Protein AF-A0A8C2X306-F1 (afdb_monomer)

Structure (mmCIF, N/CA/C/O backbone):
data_AF-A0A8C2X306-F1
#
_entry.id   AF-A0A8C2X306-F1
#
loop_
_atom_site.group_PDB
_atom_site.id
_atom_site.type_symbol
_atom_site.label_atom_id
_atom_site.label_alt_id
_atom_site.label_comp_id
_atom_site.label_asym_id
_atom_site.label_entity_id
_atom_site.label_seq_id
_atom_site.pdbx_PDB_ins_code
_atom_site.Cartn_x
_atom_site.Cartn_y
_atom_site.Cartn_z
_atom_site.occupancy
_atom_site.B_iso_or_equiv
_atom_si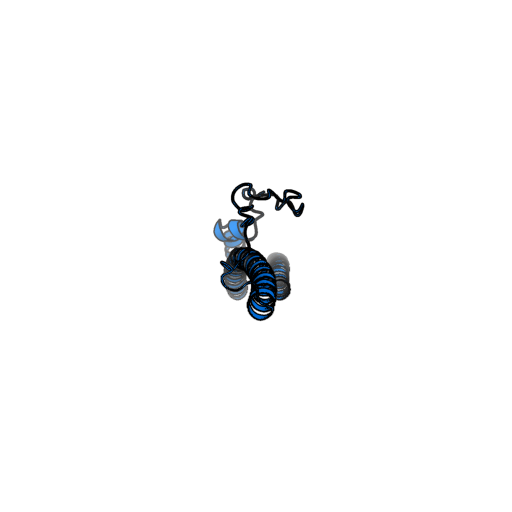te.auth_seq_id
_atom_site.auth_comp_id
_atom_site.auth_asym_id
_atom_site.auth_atom_id
_atom_site.pdbx_PDB_model_num
ATOM 1 N N . LEU A 1 1 ? 2.553 -8.515 4.921 1.00 70.25 1 LEU A N 1
ATOM 2 C CA . LEU A 1 1 ? 2.052 -8.418 3.530 1.00 70.25 1 LEU A CA 1
ATOM 3 C C . LEU A 1 1 ? 2.669 -7.219 2.821 1.00 70.25 1 LEU A C 1
ATOM 5 O O . LEU A 1 1 ? 3.208 -7.431 1.747 1.00 70.25 1 LEU A O 1
ATOM 9 N N . ILE A 1 2 ? 2.733 -6.046 3.465 1.00 83.25 2 ILE A N 1
ATOM 10 C CA . ILE A 1 2 ? 3.518 -4.867 3.026 1.00 83.25 2 ILE A CA 1
ATOM 11 C C . ILE A 1 2 ? 4.885 -5.244 2.456 1.00 83.25 2 ILE A C 1
ATOM 13 O O . ILE A 1 2 ? 5.107 -5.122 1.261 1.00 83.25 2 ILE A O 1
ATOM 17 N N . GLU A 1 3 ? 5.758 -5.830 3.280 1.00 85.81 3 GLU A N 1
ATOM 18 C CA . GLU A 1 3 ? 7.122 -6.178 2.860 1.00 85.81 3 GLU A CA 1
ATOM 19 C C . GLU A 1 3 ? 7.172 -7.163 1.680 1.00 85.81 3 GLU A C 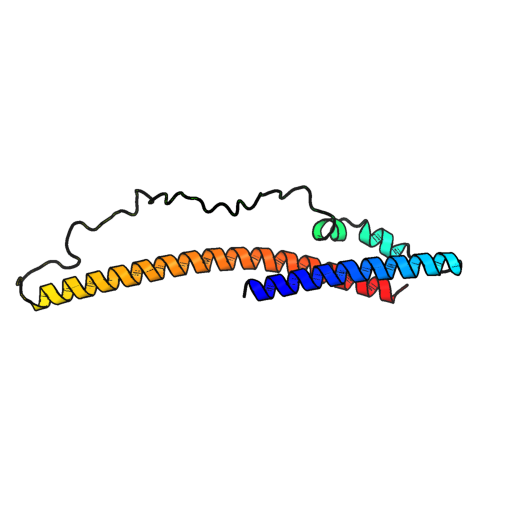1
ATOM 21 O O . GLU A 1 3 ? 8.191 -7.320 1.014 1.00 85.81 3 GLU A O 1
ATOM 26 N N . GLN A 1 4 ? 6.118 -7.957 1.472 1.00 89.12 4 GLN A N 1
ATOM 27 C CA . GLN A 1 4 ? 6.052 -8.855 0.318 1.00 89.12 4 GLN A CA 1
ATOM 28 C C . GLN A 1 4 ? 5.677 -8.081 -0.946 1.00 89.12 4 GLN A C 1
ATOM 30 O O . GLN A 1 4 ? 6.280 -8.327 -1.985 1.00 89.12 4 GLN A O 1
ATOM 35 N N . LEU A 1 5 ? 4.732 -7.140 -0.854 1.00 88.19 5 LEU A N 1
ATOM 36 C CA . LEU A 1 5 ? 4.378 -6.254 -1.962 1.00 88.19 5 LEU A CA 1
ATOM 37 C C . LEU A 1 5 ? 5.538 -5.322 -2.328 1.00 88.19 5 LEU A C 1
ATOM 39 O O . LEU A 1 5 ? 5.812 -5.169 -3.511 1.00 88.19 5 LEU A O 1
ATOM 43 N N . GLU A 1 6 ? 6.273 -4.798 -1.345 1.00 88.25 6 GLU A N 1
ATOM 44 C CA . GLU A 1 6 ? 7.495 -4.012 -1.576 1.00 88.25 6 GLU A CA 1
ATOM 45 C C . GLU A 1 6 ? 8.539 -4.819 -2.352 1.00 88.25 6 GLU A C 1
ATOM 47 O O . GLU A 1 6 ? 8.982 -4.387 -3.410 1.00 88.25 6 GLU A O 1
ATOM 52 N N . ARG A 1 7 ? 8.846 -6.046 -1.912 1.00 93.12 7 ARG A N 1
ATOM 53 C CA . ARG A 1 7 ? 9.774 -6.936 -2.634 1.00 93.12 7 ARG A CA 1
ATOM 54 C C . ARG A 1 7 ? 9.323 -7.242 -4.065 1.00 93.12 7 ARG A C 1
ATOM 56 O O . ARG A 1 7 ? 10.158 -7.384 -4.956 1.00 93.12 7 ARG A O 1
ATOM 63 N N . ILE A 1 8 ? 8.017 -7.381 -4.297 1.00 91.19 8 ILE A N 1
ATOM 64 C CA . ILE A 1 8 ? 7.464 -7.589 -5.645 1.00 91.19 8 ILE A CA 1
ATOM 65 C C . ILE A 1 8 ? 7.625 -6.324 -6.491 1.00 91.19 8 ILE A C 1
ATOM 67 O O . ILE A 1 8 ? 8.018 -6.415 -7.652 1.00 91.19 8 ILE A O 1
ATOM 71 N N . GLU A 1 9 ? 7.321 -5.160 -5.923 1.00 89.06 9 GLU A N 1
ATOM 72 C CA . GLU A 1 9 ? 7.443 -3.871 -6.599 1.00 89.06 9 GLU A CA 1
ATOM 73 C C . GLU A 1 9 ? 8.903 -3.581 -6.979 1.00 89.06 9 GLU A C 1
ATOM 75 O O . GLU A 1 9 ? 9.172 -3.275 -8.139 1.00 89.06 9 GLU A O 1
ATOM 80 N N . GLU A 1 10 ? 9.847 -3.803 -6.061 1.00 90.75 10 GLU A N 1
ATOM 81 C CA . GLU A 1 10 ? 11.292 -3.720 -6.314 1.00 90.75 10 GLU A CA 1
ATOM 82 C C . GLU A 1 10 ? 11.746 -4.710 -7.397 1.00 90.75 10 GLU A C 1
ATOM 84 O O . GLU A 1 10 ? 12.515 -4.361 -8.294 1.00 90.75 10 GLU A O 1
ATOM 89 N N . GLY A 1 11 ? 11.244 -5.948 -7.361 1.00 92.62 11 GLY A N 1
ATOM 90 C CA . GLY A 1 11 ? 11.539 -6.946 -8.389 1.00 92.62 11 GLY A CA 1
ATOM 91 C C . GLY A 1 11 ? 11.054 -6.521 -9.779 1.00 92.62 11 GLY A C 1
ATOM 92 O O . GLY A 1 11 ? 11.750 -6.740 -10.771 1.00 92.62 11 GLY A O 1
ATOM 93 N N . LEU A 1 12 ? 9.886 -5.878 -9.867 1.00 91.25 12 LEU A N 1
ATOM 94 C CA . LEU A 1 12 ? 9.374 -5.324 -11.123 1.00 91.25 12 LEU A CA 1
ATOM 95 C C . LEU A 1 12 ? 10.211 -4.140 -11.617 1.00 91.25 12 LEU A C 1
ATOM 97 O O . LEU A 1 12 ? 10.410 -4.013 -12.828 1.00 91.25 12 LEU A O 1
ATOM 101 N N . ASP A 1 13 ? 10.722 -3.311 -10.706 1.00 89.94 13 ASP A N 1
ATOM 102 C CA . ASP A 1 13 ? 11.634 -2.211 -11.034 1.00 89.94 13 ASP A CA 1
ATOM 103 C C . ASP A 1 13 ? 12.952 -2.745 -11.610 1.00 89.94 13 ASP A C 1
ATOM 105 O O . ASP A 1 13 ? 13.413 -2.260 -12.648 1.00 89.94 13 ASP A O 1
ATOM 109 N N . GLN A 1 14 ? 13.501 -3.807 -11.008 1.00 92.25 14 G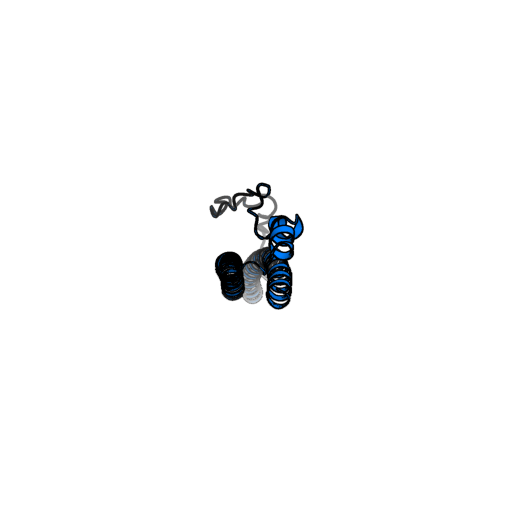LN A N 1
ATOM 110 C CA . GLN A 1 14 ? 14.689 -4.487 -11.521 1.00 92.25 14 GLN A CA 1
ATOM 111 C C . GLN A 1 14 ? 14.444 -5.079 -12.913 1.00 92.25 14 GLN A C 1
ATOM 113 O O . GLN A 1 14 ? 15.228 -4.828 -13.823 1.00 92.25 14 GLN A O 1
ATOM 118 N N . ILE A 1 15 ? 13.328 -5.791 -13.117 1.00 90.94 15 ILE A N 1
ATOM 119 C CA . ILE A 1 15 ? 12.975 -6.353 -14.431 1.00 90.94 15 ILE A CA 1
ATOM 120 C C . ILE A 1 15 ? 12.909 -5.250 -15.489 1.00 90.94 15 ILE A C 1
ATOM 122 O O . ILE A 1 15 ? 13.437 -5.415 -16.586 1.00 90.94 15 ILE A O 1
ATOM 126 N N . ASN A 1 16 ? 12.278 -4.115 -15.180 1.00 88.12 16 ASN A N 1
ATOM 127 C CA . ASN A 1 16 ? 12.199 -3.010 -16.131 1.00 88.12 16 ASN A CA 1
ATOM 128 C C . ASN A 1 16 ? 13.575 -2.406 -16.444 1.00 88.12 16 ASN A C 1
ATOM 130 O O . ASN A 1 16 ? 13.840 -2.072 -17.598 1.00 88.12 16 ASN A O 1
ATOM 134 N N . SER A 1 17 ? 14.463 -2.306 -15.453 1.00 89.50 17 SER A N 1
ATOM 135 C CA . SER A 1 17 ? 15.853 -1.895 -15.674 1.00 89.50 17 SER A CA 1
ATOM 136 C C . SER A 1 17 ? 16.592 -2.866 -16.600 1.00 89.50 17 SER A C 1
ATOM 138 O O . SER A 1 17 ? 17.178 -2.441 -17.597 1.00 89.50 17 SER A O 1
ATOM 140 N N . ASP A 1 18 ? 16.507 -4.167 -16.322 1.00 89.56 18 ASP A N 1
ATOM 141 C CA . ASP A 1 18 ? 17.175 -5.212 -17.104 1.00 89.56 18 ASP A CA 1
ATOM 142 C C . ASP A 1 18 ? 16.677 -5.230 -18.557 1.00 89.56 18 ASP A C 1
ATOM 144 O O . ASP A 1 18 ? 17.460 -5.384 -19.496 1.00 89.56 18 ASP A O 1
ATOM 148 N N . MET A 1 19 ? 15.374 -5.023 -18.770 1.00 86.75 19 MET A N 1
ATOM 149 C CA . MET A 1 19 ? 14.803 -4.923 -20.114 1.00 86.75 19 MET A CA 1
ATOM 150 C C . MET A 1 19 ? 15.357 -3.736 -20.907 1.00 86.75 19 MET A C 1
ATOM 152 O O . MET A 1 19 ? 15.652 -3.900 -22.091 1.00 86.75 19 MET A O 1
ATOM 156 N N . LYS A 1 20 ? 15.518 -2.564 -20.277 1.00 84.62 20 LYS A N 1
ATOM 157 C CA . LYS A 1 20 ? 16.115 -1.386 -20.930 1.00 84.62 20 LYS A CA 1
ATOM 158 C C . LYS A 1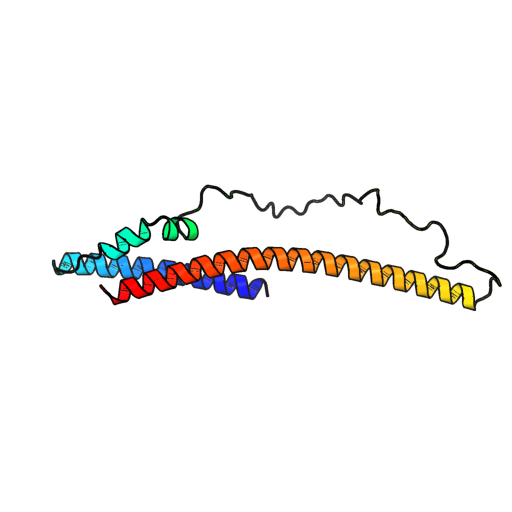 20 ? 17.568 -1.629 -21.314 1.00 84.62 20 LYS A C 1
ATOM 160 O O . LYS A 1 20 ? 18.017 -1.217 -22.383 1.00 84.62 20 LYS A O 1
ATOM 165 N N . GLU A 1 21 ? 18.317 -2.304 -20.448 1.00 86.94 21 GLU A N 1
ATOM 166 C CA . GLU A 1 21 ? 19.701 -2.665 -20.740 1.00 86.94 21 GLU A CA 1
ATOM 167 C C . GLU A 1 21 ? 19.787 -3.676 -21.893 1.00 86.94 21 GLU A C 1
ATOM 169 O O . GLU A 1 21 ? 20.587 -3.497 -22.816 1.00 86.94 21 GLU A O 1
ATOM 174 N N . ALA A 1 22 ? 18.918 -4.690 -21.898 1.00 83.81 22 ALA A N 1
ATOM 175 C CA . ALA A 1 22 ? 18.822 -5.649 -22.993 1.00 83.81 22 ALA A CA 1
ATOM 176 C C . ALA A 1 22 ? 18.486 -4.964 -24.329 1.00 83.81 22 ALA A C 1
ATOM 178 O O . ALA A 1 22 ? 19.145 -5.241 -25.333 1.00 83.81 22 ALA A O 1
ATOM 179 N N . GLU A 1 23 ? 17.532 -4.028 -24.350 1.00 78.94 23 GLU A N 1
ATOM 180 C CA . GLU A 1 23 ? 17.196 -3.251 -25.551 1.00 78.94 23 GLU A CA 1
ATOM 181 C C . GLU A 1 23 ? 18.389 -2.436 -26.060 1.00 78.94 23 GLU A C 1
ATOM 183 O O . GLU A 1 23 ? 18.675 -2.424 -27.263 1.00 78.94 23 GLU A O 1
ATOM 188 N N . LYS A 1 24 ? 19.112 -1.761 -25.159 1.00 82.94 24 LYS A N 1
ATOM 189 C CA . LYS A 1 24 ? 20.304 -0.993 -25.528 1.00 82.94 24 LYS A CA 1
ATOM 190 C C . LYS A 1 24 ? 21.350 -1.893 -26.183 1.00 82.94 24 LYS A C 1
ATOM 192 O O . LYS A 1 24 ? 21.860 -1.554 -27.251 1.00 82.94 24 LYS A O 1
ATOM 197 N N . ASN A 1 25 ? 21.614 -3.054 -25.589 1.00 82.06 25 ASN A N 1
ATOM 198 C CA . ASN A 1 25 ? 22.571 -4.024 -26.115 1.00 82.06 25 ASN A CA 1
ATOM 199 C C . ASN A 1 25 ? 22.144 -4.565 -27.492 1.00 82.06 25 ASN A C 1
ATOM 201 O O . ASN A 1 25 ? 22.973 -4.643 -28.400 1.00 82.06 25 ASN A O 1
ATOM 205 N N . LEU A 1 26 ? 20.856 -4.874 -27.684 1.00 76.06 26 LEU A N 1
ATOM 206 C CA . LEU A 1 26 ? 20.307 -5.292 -28.982 1.00 76.06 26 LEU A CA 1
ATOM 207 C C . LEU A 1 26 ? 20.402 -4.178 -30.032 1.00 76.06 26 LEU A C 1
ATOM 209 O O . LEU A 1 26 ? 20.789 -4.432 -31.172 1.00 76.06 26 LEU A O 1
ATOM 213 N N . THR A 1 27 ? 20.111 -2.934 -29.652 1.00 75.38 27 THR A N 1
ATOM 214 C CA . THR A 1 27 ? 20.212 -1.768 -30.539 1.00 75.38 27 THR A CA 1
ATOM 215 C C . THR A 1 27 ? 21.658 -1.506 -30.960 1.00 75.38 27 THR A C 1
ATOM 217 O O . THR A 1 27 ? 21.923 -1.213 -32.128 1.00 75.38 27 THR A O 1
ATOM 220 N N . ASP A 1 28 ? 22.609 -1.611 -30.033 1.00 76.44 28 ASP A N 1
ATOM 221 C CA . ASP A 1 28 ? 24.029 -1.411 -30.322 1.00 76.44 28 ASP A CA 1
ATOM 222 C C . ASP A 1 28 ? 24.599 -2.544 -31.191 1.00 76.44 28 ASP A C 1
ATOM 224 O O . ASP A 1 28 ? 25.363 -2.275 -32.123 1.00 76.44 28 ASP A O 1
ATOM 228 N N . LEU A 1 29 ? 24.147 -3.787 -30.993 1.00 71.94 29 LEU A N 1
ATOM 229 C CA . LEU A 1 29 ? 24.459 -4.901 -31.892 1.00 71.94 29 LEU A CA 1
ATOM 230 C C . LEU A 1 29 ? 23.816 -4.720 -33.280 1.00 71.94 29 LEU A C 1
ATOM 232 O O . LEU A 1 29 ? 24.455 -4.976 -34.299 1.00 71.94 29 LEU A O 1
ATOM 236 N N . GLY A 1 30 ? 22.585 -4.206 -33.348 1.00 65.81 30 GLY A N 1
ATOM 237 C CA . GLY A 1 30 ? 21.888 -3.899 -34.600 1.00 65.81 30 GLY A CA 1
ATOM 238 C C . GLY A 1 30 ? 22.608 -2.848 -35.449 1.00 65.81 30 GLY A C 1
ATOM 239 O O . GLY A 1 30 ? 22.708 -3.005 -36.666 1.00 65.81 30 GLY A O 1
ATOM 240 N N . LYS A 1 31 ? 23.212 -1.830 -34.820 1.00 66.25 31 LYS A N 1
ATOM 241 C CA . LYS A 1 31 ? 24.094 -0.860 -35.502 1.00 66.25 31 LYS A CA 1
ATOM 242 C C . LYS A 1 31 ? 25.362 -1.512 -36.066 1.00 66.25 31 LYS A C 1
ATOM 244 O O . LYS A 1 31 ? 25.897 -1.027 -37.058 1.00 66.25 31 LYS A O 1
ATOM 249 N N . CYS A 1 32 ? 25.824 -2.606 -35.460 1.00 54.16 32 CYS A N 1
ATOM 250 C CA . CYS A 1 32 ? 26.976 -3.384 -35.919 1.00 54.16 32 CYS A CA 1
ATOM 251 C C . CYS A 1 32 ? 26.638 -4.290 -37.127 1.00 54.16 32 CYS A C 1
ATOM 253 O O . CYS A 1 32 ? 27.521 -4.585 -37.930 1.00 54.16 32 CYS A O 1
ATOM 255 N N . CYS A 1 33 ? 25.367 -4.684 -37.311 1.00 55.50 33 CYS A N 1
ATOM 256 C CA . CYS A 1 33 ? 24.931 -5.585 -38.395 1.00 55.50 33 CYS A CA 1
ATOM 257 C C . CYS A 1 33 ? 23.945 -4.987 -39.423 1.00 55.50 33 CYS A C 1
ATOM 259 O O . CYS A 1 33 ? 23.522 -5.695 -40.334 1.00 55.50 33 CYS A O 1
ATOM 261 N N . GLY A 1 34 ? 23.580 -3.705 -39.331 1.00 54.03 34 GLY A N 1
ATOM 262 C CA . GLY A 1 34 ? 22.881 -2.946 -40.382 1.00 54.03 34 GLY A CA 1
ATOM 263 C C . GLY A 1 34 ? 21.433 -3.349 -40.717 1.00 54.03 34 GLY A C 1
ATOM 264 O O . GLY A 1 34 ? 20.813 -2.658 -41.521 1.00 54.03 34 GLY A O 1
ATOM 265 N N . LEU A 1 35 ? 20.880 -4.420 -40.129 1.00 56.72 35 LEU A N 1
ATOM 266 C CA . LEU A 1 35 ? 19.553 -4.961 -40.483 1.00 56.72 35 LEU A CA 1
ATOM 267 C C . LEU A 1 35 ? 18.520 -5.045 -39.338 1.00 56.72 35 LEU A C 1
ATOM 269 O O . LEU A 1 35 ? 17.360 -5.337 -39.622 1.00 56.72 35 LEU A O 1
ATOM 273 N N . CYS A 1 36 ? 18.876 -4.779 -38.075 1.00 57.03 36 CYS A N 1
ATOM 274 C CA . CYS A 1 36 ? 17.917 -4.825 -36.956 1.00 57.03 36 CYS A CA 1
ATOM 275 C C . CYS A 1 36 ? 17.418 -3.418 -36.580 1.00 57.03 36 CYS A C 1
ATOM 277 O O . CYS A 1 36 ? 18.092 -2.692 -35.848 1.00 57.03 36 CYS A O 1
ATOM 279 N N . SER A 1 37 ? 16.221 -3.044 -37.044 1.00 60.62 37 SER A N 1
ATOM 280 C CA . SER A 1 37 ? 15.526 -1.818 -36.621 1.00 60.62 37 SER A CA 1
ATOM 281 C C . SER A 1 37 ? 14.589 -2.095 -35.439 1.00 60.62 37 SER A C 1
ATOM 283 O O . SER A 1 37 ? 13.488 -2.611 -35.621 1.00 60.62 37 SER A O 1
ATOM 285 N N . CYS A 1 38 ? 14.992 -1.710 -34.224 1.00 67.56 38 CYS A N 1
ATOM 286 C CA . CYS A 1 38 ? 14.181 -1.822 -32.997 1.00 67.56 38 CYS A CA 1
ATOM 287 C C . CYS A 1 38 ? 13.115 -0.705 -32.856 1.00 67.56 38 CYS A C 1
ATOM 289 O O . CYS A 1 38 ? 12.786 -0.282 -31.750 1.00 67.56 38 CYS A O 1
ATOM 291 N N . ASP A 1 39 ? 12.561 -0.193 -33.960 1.00 72.44 39 ASP A N 1
ATOM 292 C CA . ASP A 1 39 ? 11.699 1.006 -33.957 1.00 72.44 39 ASP A CA 1
ATOM 293 C C . ASP A 1 39 ? 10.370 0.799 -33.208 1.00 72.44 39 ASP A C 1
ATOM 295 O O . ASP A 1 39 ? 9.797 1.740 -32.660 1.00 72.44 39 ASP A O 1
ATOM 299 N N . LYS A 1 40 ? 9.892 -0.450 -33.133 1.00 73.44 40 LYS A N 1
ATOM 300 C CA . LYS A 1 40 ? 8.660 -0.810 -32.413 1.00 73.44 40 LYS A CA 1
ATOM 301 C C . LYS A 1 40 ? 8.797 -0.689 -30.894 1.00 73.44 40 LYS A C 1
ATOM 303 O O . LYS A 1 40 ? 7.821 -0.341 -30.238 1.00 73.44 40 LYS A O 1
ATOM 308 N N . LEU A 1 41 ? 9.980 -0.980 -30.347 1.00 74.50 41 LEU A N 1
ATOM 309 C CA . LEU A 1 41 ? 10.250 -0.867 -28.910 1.00 74.50 41 LEU A CA 1
ATOM 310 C C . LEU A 1 41 ? 10.348 0.600 -28.496 1.00 74.50 41 LEU A C 1
ATOM 312 O O . LEU A 1 41 ? 9.629 1.019 -27.596 1.00 74.50 41 LEU A O 1
ATOM 316 N N . LYS A 1 42 ? 11.097 1.409 -29.253 1.00 77.38 42 LYS A N 1
ATOM 317 C CA . LYS A 1 42 ? 11.173 2.863 -29.036 1.00 77.38 42 LYS A CA 1
ATOM 318 C C . LYS A 1 42 ? 9.805 3.541 -29.081 1.00 77.38 42 LYS A C 1
ATOM 320 O O . LYS A 1 42 ? 9.478 4.331 -28.202 1.00 77.38 42 LYS A O 1
ATOM 325 N N . ALA A 1 43 ? 8.970 3.195 -30.063 1.00 80.88 43 ALA A N 1
ATOM 326 C CA . ALA A 1 43 ? 7.605 3.717 -30.143 1.00 80.88 43 ALA A CA 1
ATOM 327 C C . ALA A 1 43 ? 6.737 3.296 -28.939 1.00 80.88 43 ALA A C 1
ATOM 329 O O . ALA A 1 43 ? 5.845 4.038 -28.523 1.00 80.88 43 ALA A O 1
ATOM 330 N N . PHE A 1 44 ? 6.994 2.116 -28.366 1.00 83.31 44 PHE A N 1
ATOM 331 C CA . PHE A 1 44 ? 6.311 1.644 -27.165 1.00 83.31 44 PHE A CA 1
ATOM 332 C C . PHE A 1 44 ? 6.793 2.364 -25.898 1.00 83.31 44 PHE A C 1
ATOM 334 O O . PHE A 1 44 ? 5.954 2.772 -25.096 1.00 83.31 44 PHE A O 1
ATOM 341 N N . GLU A 1 45 ? 8.095 2.606 -25.729 1.00 81.00 45 GLU A N 1
ATOM 342 C CA . GLU A 1 45 ? 8.619 3.420 -24.619 1.00 81.00 45 GLU A CA 1
ATOM 343 C C . GLU A 1 45 ? 8.107 4.869 -24.668 1.00 81.00 45 GLU A C 1
ATOM 345 O O . GLU A 1 45 ? 7.825 5.495 -23.642 1.00 81.00 45 GLU A O 1
ATOM 350 N N . GLU A 1 46 ? 7.938 5.410 -25.875 1.00 83.69 46 GLU A N 1
ATOM 351 C CA . GLU A 1 46 ? 7.360 6.735 -26.080 1.00 83.69 46 GLU A CA 1
ATOM 352 C C . GLU A 1 46 ? 5.847 6.782 -25.834 1.00 83.69 46 GLU A C 1
ATOM 354 O O . GLU A 1 46 ? 5.294 7.879 -25.672 1.00 83.69 46 GLU A O 1
ATOM 359 N N . SER A 1 47 ? 5.188 5.620 -25.757 1.00 86.00 47 SER A N 1
ATOM 360 C CA . SER A 1 47 ? 3.749 5.521 -25.547 1.00 86.00 47 SER A CA 1
ATOM 361 C C . SER A 1 47 ? 3.326 6.116 -24.203 1.00 86.00 47 SER A C 1
ATOM 363 O O . SER A 1 47 ? 4.012 6.015 -23.180 1.00 86.00 47 SER A O 1
ATOM 365 N N . GLY A 1 48 ? 2.131 6.710 -24.185 1.00 84.62 48 GLY A N 1
ATOM 366 C CA . GLY A 1 48 ? 1.556 7.266 -22.961 1.00 84.62 48 GLY A CA 1
ATOM 367 C C . GLY A 1 48 ? 1.365 6.216 -21.862 1.00 84.62 48 GLY A C 1
ATOM 368 O O . GLY A 1 48 ? 1.530 6.533 -20.690 1.00 84.62 48 GLY A O 1
ATOM 369 N N . ALA A 1 49 ? 1.086 4.960 -22.229 1.00 84.81 49 ALA A N 1
ATOM 370 C CA . ALA A 1 49 ? 0.906 3.866 -21.278 1.00 84.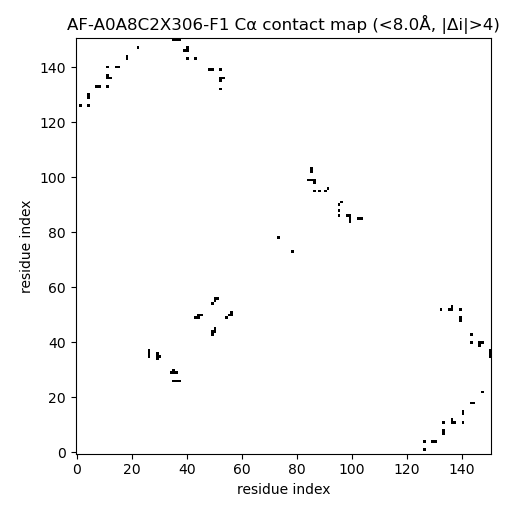81 49 ALA A CA 1
ATOM 371 C C . ALA A 1 49 ? 2.215 3.494 -20.565 1.00 84.81 49 ALA A C 1
ATOM 373 O O . ALA A 1 49 ? 2.210 3.303 -19.350 1.00 84.81 49 ALA A O 1
ATOM 374 N N . TYR A 1 50 ? 3.332 3.440 -21.299 1.00 86.19 50 TYR A N 1
ATOM 375 C CA . TYR A 1 50 ? 4.650 3.199 -20.716 1.00 86.19 50 TYR A CA 1
ATOM 376 C C . TYR A 1 50 ? 5.069 4.364 -19.812 1.00 86.19 50 TYR A C 1
ATOM 378 O O . TYR A 1 50 ? 5.446 4.161 -18.656 1.00 86.19 50 TYR A O 1
ATOM 386 N N . LYS A 1 51 ? 4.920 5.605 -20.294 1.00 88.12 51 LYS A N 1
ATOM 387 C CA . LYS A 1 51 ? 5.272 6.809 -19.527 1.00 88.12 51 LYS A CA 1
ATOM 388 C C . LYS A 1 51 ? 4.415 7.015 -18.278 1.00 88.12 51 LYS A C 1
ATOM 390 O O . LYS A 1 51 ? 4.935 7.500 -17.280 1.00 88.12 51 LYS A O 1
ATOM 395 N N . ALA A 1 52 ? 3.144 6.623 -18.295 1.00 86.31 52 ALA A N 1
ATOM 396 C CA . ALA A 1 52 ? 2.278 6.716 -17.120 1.00 86.31 52 ALA A CA 1
ATOM 397 C C . ALA A 1 52 ? 2.755 5.828 -15.957 1.00 86.31 52 ALA A C 1
ATOM 399 O O . ALA A 1 52 ? 2.568 6.188 -14.800 1.00 86.31 52 ALA A O 1
ATOM 400 N N . VAL A 1 53 ? 3.376 4.685 -16.263 1.00 86.69 53 VAL A N 1
ATOM 401 C CA . VAL A 1 53 ? 3.836 3.709 -15.264 1.00 86.69 53 VAL A CA 1
ATOM 402 C C . VAL A 1 53 ? 5.307 3.922 -14.891 1.00 86.69 53 VAL A C 1
ATOM 404 O O . VAL A 1 53 ? 5.655 3.858 -13.716 1.00 86.69 53 VAL A O 1
ATOM 407 N N . TRP A 1 54 ? 6.166 4.207 -15.875 1.00 86.25 54 TRP A N 1
ATOM 408 C CA . TRP A 1 54 ? 7.627 4.264 -15.712 1.00 86.25 54 TRP A CA 1
ATOM 409 C C . TRP A 1 54 ? 8.254 5.624 -16.017 1.00 86.25 54 TRP A C 1
ATOM 411 O O . TRP A 1 54 ? 9.415 5.857 -15.690 1.00 86.25 54 TRP A O 1
ATOM 421 N N . GLY A 1 55 ? 7.521 6.524 -16.670 1.00 76.25 55 GLY A N 1
ATOM 422 C CA . GLY A 1 55 ? 8.035 7.797 -17.182 1.00 76.25 55 GLY A CA 1
ATOM 423 C C . GLY A 1 55 ? 8.187 8.899 -16.139 1.00 76.25 55 GLY A C 1
ATOM 424 O O . GLY A 1 55 ? 8.374 10.046 -16.527 1.00 76.25 55 GLY A O 1
ATOM 425 N N . GLY A 1 56 ? 8.097 8.574 -14.845 1.00 64.94 56 GLY A N 1
ATOM 426 C CA . GLY A 1 56 ? 8.137 9.561 -13.770 1.00 64.94 56 GLY A CA 1
ATOM 427 C C . GLY A 1 56 ? 6.936 10.496 -13.859 1.00 64.94 56 GLY A C 1
ATOM 428 O O . GLY A 1 56 ? 7.027 11.603 -14.388 1.00 64.94 56 GLY A O 1
ATOM 429 N N . GLY A 1 57 ? 5.789 10.047 -13.353 1.00 48.66 57 GLY A N 1
ATO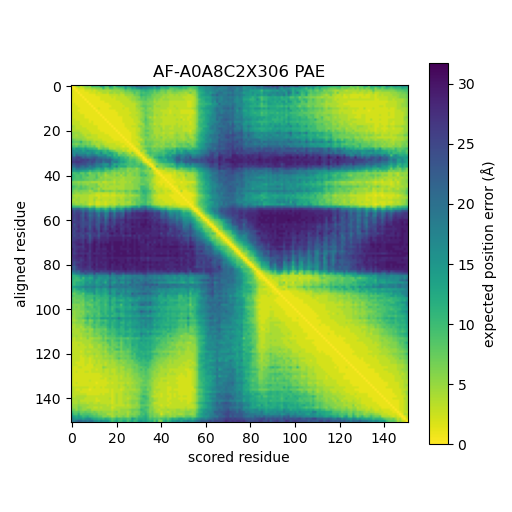M 430 C CA . GLY A 1 57 ? 4.587 10.867 -13.264 1.00 48.66 57 GLY A CA 1
ATOM 431 C C . GLY A 1 57 ? 4.812 12.104 -12.394 1.00 48.66 57 GLY A C 1
ATOM 432 O O . GLY A 1 57 ? 4.598 12.080 -11.187 1.00 48.66 57 GLY A O 1
ATOM 433 N N . SER A 1 58 ? 5.195 13.204 -13.036 1.00 48.25 58 SER A N 1
ATOM 434 C CA . SER A 1 58 ? 4.951 14.563 -12.565 1.00 48.25 58 SER A CA 1
ATOM 435 C C . SER A 1 58 ? 3.431 14.726 -12.473 1.00 48.25 58 SER A C 1
ATOM 437 O O . SER A 1 58 ? 2.766 14.820 -13.502 1.00 48.25 58 SER A O 1
ATOM 439 N N . GLY A 1 59 ? 2.861 14.677 -11.268 1.00 46.81 59 GLY A N 1
ATOM 440 C CA . GLY A 1 59 ? 1.419 14.883 -11.091 1.00 46.81 59 GLY A CA 1
ATOM 441 C C . GLY A 1 59 ? 0.762 14.218 -9.887 1.00 46.81 59 GLY A C 1
ATOM 442 O O . GLY A 1 59 ? -0.395 14.515 -9.622 1.00 46.81 59 GLY A O 1
ATOM 443 N N . GLN A 1 60 ? 1.467 13.374 -9.135 1.00 47.78 60 GLN A N 1
ATOM 444 C CA . GLN A 1 60 ? 1.027 12.944 -7.803 1.00 47.78 60 GLN A CA 1
ATOM 445 C C . GLN A 1 60 ? 2.209 13.012 -6.838 1.00 47.78 60 GLN A C 1
ATOM 447 O O . GLN A 1 60 ? 2.544 12.056 -6.150 1.00 47.78 60 GLN A O 1
ATOM 452 N N . ASP A 1 61 ? 2.828 14.194 -6.787 1.00 40.47 61 ASP A N 1
ATOM 453 C CA . ASP A 1 61 ? 3.548 14.665 -5.604 1.00 40.47 61 ASP A CA 1
ATOM 454 C C . ASP A 1 61 ? 2.514 14.999 -4.516 1.00 40.47 61 ASP A C 1
ATOM 456 O O . ASP A 1 61 ? 2.322 16.135 -4.095 1.00 40.47 61 ASP A O 1
ATOM 460 N N . GLY A 1 62 ? 1.757 13.982 -4.111 1.00 40.88 62 GLY A N 1
ATOM 461 C CA . GLY A 1 62 ? 1.253 13.928 -2.760 1.00 40.88 62 GLY A CA 1
ATOM 462 C C . GLY A 1 62 ? 2.417 13.397 -1.961 1.00 40.88 62 GLY A C 1
ATOM 463 O O . GLY A 1 62 ? 2.507 12.187 -1.778 1.00 40.88 62 GLY A O 1
ATOM 464 N N . VAL A 1 63 ? 3.334 14.290 -1.578 1.00 43.31 63 VAL A N 1
ATOM 465 C CA . VAL A 1 63 ? 4.319 14.057 -0.526 1.00 43.31 63 VAL A CA 1
ATOM 466 C C . VAL A 1 63 ? 3.607 13.248 0.549 1.00 43.31 63 VAL A C 1
ATOM 468 O O . VAL A 1 63 ? 2.772 13.779 1.286 1.00 43.31 63 VAL A O 1
ATOM 471 N N . VAL A 1 64 ? 3.878 11.943 0.599 1.00 49.09 64 VAL A N 1
ATOM 472 C CA . VAL A 1 64 ? 3.508 11.134 1.747 1.00 49.09 64 VAL A CA 1
ATOM 473 C C . VAL A 1 64 ? 4.436 11.652 2.822 1.00 49.09 64 VAL A C 1
ATOM 475 O O . VAL A 1 64 ? 5.587 11.237 2.945 1.00 49.09 64 VAL A O 1
ATOM 478 N N . SER A 1 65 ? 3.965 12.672 3.534 1.00 45.38 65 SER A N 1
ATOM 479 C CA . SER A 1 65 ? 4.521 13.044 4.813 1.00 45.38 65 SER A CA 1
ATOM 480 C C . SER A 1 65 ? 4.440 11.789 5.667 1.00 45.38 65 SER A C 1
ATOM 482 O O . SER A 1 65 ? 3.447 11.547 6.339 1.00 45.38 65 SER A O 1
ATOM 484 N N . ASN A 1 66 ? 5.533 11.029 5.692 1.00 46.38 66 ASN A N 1
ATOM 485 C CA . ASN A 1 66 ? 5.861 10.071 6.744 1.00 46.38 66 ASN A CA 1
ATOM 486 C C . ASN A 1 66 ? 6.032 10.766 8.107 1.00 46.38 66 ASN A C 1
ATOM 488 O O . ASN A 1 66 ? 6.484 10.153 9.071 1.00 46.38 66 ASN A O 1
ATOM 492 N N . GLN A 1 67 ? 5.691 12.052 8.219 1.00 47.53 67 GLN A N 1
ATOM 493 C CA . GLN A 1 67 ? 5.449 12.661 9.502 1.00 47.53 67 GLN A CA 1
ATOM 494 C C . GLN A 1 67 ? 4.088 12.147 9.986 1.00 47.53 67 GLN A C 1
ATOM 496 O O . GLN A 1 67 ? 3.069 12.529 9.402 1.00 47.53 67 GLN A O 1
ATOM 501 N N . PRO A 1 68 ? 4.036 11.305 11.037 1.00 49.31 68 PRO A N 1
ATOM 502 C CA . PRO A 1 68 ? 2.761 11.004 11.661 1.00 49.31 68 PRO A CA 1
ATOM 503 C C . PRO A 1 68 ? 2.122 12.353 11.987 1.00 49.31 68 PRO A C 1
ATOM 505 O O . PRO A 1 68 ? 2.826 13.233 12.508 1.00 49.31 68 PRO A O 1
ATOM 508 N N . PRO A 1 69 ? 0.834 12.584 11.694 1.00 47.31 69 PRO A N 1
ATOM 509 C CA . PRO A 1 69 ? 0.163 13.679 12.345 1.00 47.31 69 PRO A CA 1
ATOM 510 C C . PRO A 1 69 ? 0.299 13.397 13.843 1.00 47.31 69 PRO A C 1
ATOM 512 O O . PRO A 1 69 ? -0.405 12.571 14.418 1.00 47.31 69 PRO A O 1
ATOM 515 N N . SER A 1 70 ? 1.230 14.102 14.492 1.00 48.38 70 SER A N 1
ATOM 516 C CA . SER A 1 70 ? 1.200 14.409 15.919 1.00 48.38 70 SER A CA 1
ATOM 517 C C . SER A 1 70 ? 0.019 15.346 16.138 1.00 48.38 70 SER A C 1
ATOM 519 O O . SER A 1 70 ? 0.139 16.505 16.513 1.00 48.38 70 SER A O 1
ATOM 521 N N . SER A 1 71 ? -1.139 14.819 15.805 1.00 43.72 71 SER A N 1
ATOM 522 C CA . SER A 1 71 ? -2.443 15.345 16.039 1.00 43.72 71 SER A CA 1
ATOM 523 C C . SER A 1 71 ? -3.249 14.086 16.274 1.00 43.72 71 SER A C 1
ATOM 525 O O . SER A 1 71 ? -4.000 13.605 15.429 1.00 43.72 71 SER A O 1
ATOM 527 N N . ARG A 1 72 ? -3.096 13.558 17.493 1.00 48.84 72 ARG A N 1
ATOM 528 C CA . ARG A 1 72 ? -4.292 13.181 18.230 1.00 48.84 72 ARG A CA 1
ATOM 529 C C . ARG A 1 72 ? -5.153 14.445 18.249 1.00 48.84 72 ARG A C 1
ATOM 531 O O . ARG A 1 72 ? -5.160 15.178 19.233 1.00 48.84 72 ARG A O 1
ATOM 538 N N . VAL A 1 73 ? -5.854 14.718 17.148 1.00 45.88 73 VAL A N 1
ATOM 539 C CA . VAL A 1 73 ? -7.171 15.304 17.263 1.00 45.88 73 VAL A CA 1
ATOM 540 C C . VAL A 1 73 ? -7.902 14.194 17.995 1.00 45.88 73 VAL A C 1
ATOM 542 O O . VAL A 1 73 ? -8.356 13.218 17.405 1.00 45.88 73 VAL A O 1
ATOM 545 N N . LEU A 1 74 ? -7.825 14.257 19.325 1.00 52.69 74 LEU A N 1
ATOM 546 C CA . LEU A 1 74 ? -8.884 13.755 20.164 1.00 52.69 74 LEU A CA 1
ATOM 547 C C . LEU A 1 74 ? -10.112 14.367 19.515 1.00 52.69 74 LEU A C 1
ATOM 549 O O . LEU A 1 74 ? -10.286 15.583 19.575 1.00 52.69 74 LEU A O 1
ATOM 553 N N . ASP A 1 75 ? -10.831 13.568 18.730 1.00 43.09 75 ASP A N 1
ATOM 554 C CA . ASP A 1 75 ? -12.127 13.975 18.242 1.00 43.09 75 ASP A CA 1
ATOM 555 C C . ASP A 1 75 ? -12.892 14.365 19.500 1.00 43.09 75 ASP A C 1
ATOM 557 O O . ASP A 1 75 ? -13.203 13.526 20.347 1.00 43.09 75 ASP A O 1
ATOM 561 N N . GLU A 1 76 ? -13.099 15.668 19.671 1.00 44.31 76 GLU A N 1
ATOM 562 C CA . GLU A 1 76 ? -13.762 16.249 20.833 1.00 44.31 76 GLU A CA 1
ATOM 563 C C . GLU A 1 76 ? -15.220 15.746 20.925 1.00 44.31 76 GLU A C 1
ATOM 565 O O . GLU A 1 76 ? -15.911 16.000 21.907 1.00 44.31 76 GLU A O 1
ATOM 570 N N . ARG A 1 77 ? -15.691 14.970 19.930 1.00 48.66 77 ARG A N 1
ATOM 571 C CA . ARG A 1 77 ? -16.966 14.241 19.949 1.00 48.66 77 ARG A CA 1
ATOM 572 C C . ARG A 1 77 ? -16.911 12.831 20.540 1.00 48.66 77 ARG A C 1
ATOM 574 O O . ARG A 1 77 ? -17.970 12.288 20.838 1.00 48.66 77 ARG A O 1
ATOM 581 N N . GLU A 1 78 ? -15.738 12.240 20.743 1.00 47.38 78 GLU A N 1
ATOM 582 C CA . GLU A 1 78 ? -15.594 10.853 21.227 1.00 47.38 78 GLU A CA 1
ATOM 583 C C . GLU A 1 78 ? -15.052 10.778 22.659 1.00 47.38 78 GLU A C 1
ATOM 585 O O . GLU A 1 78 ? -14.740 9.707 23.172 1.00 47.38 78 GLU A O 1
ATOM 590 N N . GLN A 1 79 ? -15.031 11.909 23.362 1.00 45.84 79 GLN A N 1
ATOM 591 C CA . GLN A 1 79 ? -14.934 11.938 24.815 1.00 45.84 79 GLN A CA 1
ATOM 592 C C . GLN A 1 79 ? -16.335 11.953 25.442 1.00 45.84 79 GLN A C 1
ATOM 594 O O . GLN A 1 79 ? -16.592 12.644 26.423 1.00 45.84 79 GLN A O 1
ATOM 599 N N . MET A 1 80 ? -17.250 11.122 24.925 1.00 46.91 80 MET A N 1
ATOM 600 C CA . MET A 1 80 ? -18.309 10.566 25.768 1.00 46.91 80 MET A CA 1
ATOM 601 C C . MET A 1 80 ? -17.665 9.527 26.686 1.00 46.91 80 MET A C 1
ATOM 603 O O . MET A 1 80 ? -17.898 8.326 26.585 1.00 46.91 80 MET A O 1
ATOM 607 N N . ILE A 1 81 ? -16.835 10.014 27.612 1.00 48.47 81 ILE A N 1
ATOM 608 C CA . ILE A 1 81 ? -16.619 9.309 28.864 1.00 48.47 81 ILE A CA 1
ATOM 609 C C . ILE A 1 81 ? -18.015 9.288 29.467 1.00 48.47 81 ILE A C 1
ATOM 611 O O . ILE A 1 81 ? -18.509 10.321 29.922 1.00 48.47 81 ILE A O 1
ATOM 615 N N . MET A 1 82 ? -18.701 8.150 29.359 1.00 50.66 82 MET A N 1
ATOM 616 C CA . MET A 1 82 ? -19.904 7.906 30.133 1.00 50.66 82 MET A CA 1
ATOM 617 C C . MET A 1 82 ? -19.498 8.148 31.584 1.00 50.66 82 MET A C 1
ATOM 619 O O . MET A 1 82 ? -18.837 7.328 32.205 1.00 50.66 82 MET A O 1
ATOM 623 N N . SER A 1 83 ? -19.803 9.339 32.099 1.00 52.88 83 SER A N 1
ATOM 624 C CA . SER A 1 83 ? -19.395 9.781 33.437 1.00 52.88 83 SER A CA 1
ATOM 625 C C . SER A 1 83 ? -20.229 9.095 34.530 1.00 52.88 83 SER A C 1
ATOM 627 O O . SER A 1 83 ? -20.269 9.558 35.668 1.00 52.88 83 SER A O 1
ATOM 629 N N . GLY A 1 84 ? -20.920 8.009 34.183 1.00 63.88 84 GLY A N 1
ATOM 630 C CA . GLY A 1 84 ? -21.606 7.102 35.084 1.00 63.88 84 GLY A CA 1
ATOM 631 C C . GLY A 1 84 ? -21.143 5.678 34.802 1.00 63.88 84 GLY A C 1
ATOM 632 O O . GLY A 1 84 ? -20.777 5.366 33.669 1.00 63.88 84 GLY A O 1
ATOM 633 N N . GLY A 1 85 ? -21.143 4.840 35.841 1.00 73.50 85 GLY A N 1
ATOM 634 C CA . GLY A 1 85 ? -20.775 3.429 35.730 1.00 73.50 85 GLY A CA 1
ATOM 635 C C . GLY A 1 85 ? -21.527 2.716 34.604 1.00 73.50 85 GLY A C 1
ATOM 636 O O . GLY A 1 85 ? -22.649 3.086 34.245 1.00 73.50 85 GLY A O 1
ATOM 637 N N . HIS A 1 86 ? -20.895 1.692 34.044 1.00 84.88 86 HIS A N 1
ATOM 638 C CA . HIS A 1 86 ? -21.420 0.856 32.971 1.00 84.88 86 HIS A CA 1
ATOM 639 C C . HIS A 1 86 ? -22.730 0.167 33.370 1.00 84.88 86 HIS A C 1
ATOM 641 O O . HIS A 1 86 ? -23.515 -0.207 32.494 1.00 84.88 86 HIS A O 1
ATOM 647 N N . ILE A 1 87 ? -22.993 0.019 34.673 1.00 86.81 87 ILE A N 1
ATOM 648 C CA . ILE A 1 87 ? -24.244 -0.534 35.189 1.00 86.81 87 ILE A CA 1
ATOM 649 C C . ILE A 1 87 ? -25.004 0.432 36.096 1.00 86.81 87 ILE A C 1
ATOM 651 O O . ILE A 1 87 ? -24.452 1.201 36.884 1.00 86.81 87 ILE A O 1
ATOM 655 N N . ARG A 1 88 ? -26.337 0.328 36.045 1.00 87.62 88 ARG A N 1
ATOM 656 C CA . ARG A 1 88 ? -27.213 0.953 37.036 1.00 87.62 88 ARG A CA 1
ATOM 657 C C . ARG A 1 88 ? -27.297 0.056 38.269 1.00 87.62 88 ARG A C 1
ATOM 659 O O . ARG A 1 88 ? -27.939 -0.989 38.214 1.00 87.62 88 ARG A O 1
ATOM 666 N N . ARG A 1 89 ? -26.693 0.498 39.372 1.00 88.25 89 ARG A N 1
ATOM 667 C CA . ARG A 1 89 ? -26.696 -0.216 40.659 1.00 88.25 89 ARG A CA 1
ATOM 668 C C . ARG A 1 89 ? -28.095 -0.288 41.276 1.00 88.25 89 ARG A C 1
ATOM 670 O O . ARG A 1 89 ? -28.844 0.694 41.228 1.00 88.25 89 ARG A O 1
ATOM 677 N N . VAL A 1 90 ? -28.441 -1.437 41.856 1.00 88.75 90 VAL A N 1
ATOM 678 C CA . VAL A 1 90 ? -29.723 -1.687 42.536 1.00 88.75 90 VAL A CA 1
ATOM 679 C C . VAL A 1 90 ? -29.488 -2.156 43.968 1.00 88.75 90 VAL A C 1
ATOM 681 O O . VAL A 1 90 ? -30.058 -1.567 44.887 1.00 88.75 90 VAL A O 1
ATOM 684 N N . THR A 1 91 ? -28.657 -3.181 44.171 1.00 89.81 91 THR A N 1
ATOM 685 C CA . THR A 1 91 ? -28.370 -3.745 45.502 1.00 89.81 91 THR A CA 1
ATOM 686 C C . THR A 1 91 ? -27.079 -3.217 46.124 1.00 89.81 91 THR A C 1
ATOM 688 O O . THR A 1 91 ? -26.943 -3.308 47.342 1.00 89.81 91 THR A O 1
ATOM 691 N N . ASN A 1 92 ? -26.183 -2.601 45.340 1.00 88.12 92 ASN A N 1
ATOM 692 C CA . ASN A 1 92 ? -24.847 -2.164 45.769 1.00 88.12 92 ASN A CA 1
ATOM 693 C C . ASN A 1 92 ? -24.063 -3.290 46.466 1.00 88.12 92 ASN A C 1
ATOM 695 O O . ASN A 1 92 ? -23.452 -3.080 47.514 1.00 88.12 92 ASN A O 1
ATOM 699 N N . ASP A 1 93 ? -24.137 -4.498 45.908 1.00 93.50 93 ASP A N 1
ATOM 700 C CA . ASP A 1 93 ? -23.419 -5.665 46.407 1.00 93.50 93 ASP A CA 1
ATOM 701 C C . ASP A 1 93 ? -22.137 -5.940 45.604 1.00 93.50 93 ASP A C 1
ATOM 703 O O . ASP A 1 93 ? -21.903 -5.382 44.530 1.00 93.50 93 ASP A O 1
ATOM 707 N N . ALA A 1 94 ? -21.306 -6.845 46.125 1.00 93.88 94 ALA A N 1
ATOM 708 C CA . ALA A 1 94 ? -20.029 -7.205 45.511 1.00 93.88 94 ALA A CA 1
ATOM 709 C C . ALA A 1 94 ? -20.173 -7.783 44.088 1.00 93.88 94 ALA A C 1
ATOM 711 O O . ALA A 1 94 ? -19.224 -7.740 43.311 1.00 93.88 94 ALA A O 1
ATOM 712 N N . ARG A 1 95 ? -21.350 -8.313 43.727 1.00 93.44 95 ARG A N 1
ATOM 713 C CA . ARG A 1 95 ? -21.604 -8.845 42.383 1.00 93.44 95 ARG A CA 1
ATOM 714 C C . ARG A 1 95 ? -21.814 -7.714 41.377 1.00 93.44 95 ARG A C 1
ATOM 716 O O . ARG A 1 95 ? -21.369 -7.831 40.238 1.00 93.44 95 ARG A O 1
ATOM 723 N N . GLU A 1 96 ? -22.492 -6.636 41.771 1.00 93.19 96 GLU A N 1
ATOM 724 C CA . GLU A 1 96 ? -22.576 -5.415 40.959 1.00 93.19 96 GLU A CA 1
ATOM 725 C C . GLU A 1 96 ? -21.192 -4.757 40.798 1.00 93.19 96 GLU A C 1
ATOM 727 O O . GLU A 1 96 ? -20.859 -4.319 39.699 1.00 93.19 96 GLU A O 1
ATOM 732 N N . ASP A 1 97 ? -20.352 -4.753 41.840 1.00 91.88 97 ASP A N 1
ATOM 733 C CA . ASP A 1 97 ? -18.975 -4.239 41.750 1.00 91.88 97 ASP A CA 1
ATOM 734 C C . ASP A 1 97 ? -18.108 -5.044 40.759 1.00 91.88 97 ASP A C 1
ATOM 736 O O . ASP A 1 97 ? -17.463 -4.453 39.892 1.00 91.88 97 ASP A O 1
ATOM 740 N N . GLU A 1 98 ? -18.150 -6.380 40.817 1.00 93.38 98 GLU A N 1
ATOM 741 C CA . GLU A 1 98 ? -17.431 -7.250 39.869 1.00 93.38 98 GLU A CA 1
ATOM 742 C C . GLU A 1 98 ? -17.928 -7.056 38.425 1.00 93.38 98 GLU A C 1
ATOM 744 O O . GLU A 1 98 ? -17.154 -7.073 37.468 1.00 93.38 98 GLU A O 1
ATOM 749 N N . MET A 1 99 ? -19.235 -6.844 38.241 1.00 92.50 99 MET A N 1
ATOM 750 C CA . MET A 1 99 ? -19.813 -6.586 36.921 1.00 92.50 99 MET A CA 1
ATOM 751 C C . MET A 1 99 ? -19.325 -5.258 36.331 1.00 92.50 99 MET A C 1
ATOM 753 O O . MET A 1 99 ? -19.037 -5.194 35.137 1.00 92.50 99 MET A O 1
ATOM 757 N N . GLU A 1 100 ? -19.212 -4.217 37.153 1.00 92.06 100 GLU A N 1
ATOM 758 C CA . GLU A 1 100 ? -18.663 -2.924 36.743 1.00 92.06 100 GLU A CA 1
ATOM 759 C C . GLU A 1 100 ? -17.182 -3.048 36.346 1.00 92.06 100 GLU A C 1
ATOM 761 O O . GLU A 1 100 ? -16.794 -2.552 35.288 1.00 92.06 100 GLU A O 1
ATOM 766 N N . GLU A 1 101 ? -16.371 -3.771 37.128 1.00 92.88 101 GLU A N 1
ATOM 767 C CA . GLU A 1 101 ? -14.962 -4.043 36.803 1.00 92.88 101 GLU A CA 1
ATOM 768 C C . GLU A 1 101 ? -14.826 -4.816 35.483 1.00 92.88 101 GLU A C 1
ATOM 770 O O . GLU A 1 101 ? -14.071 -4.423 34.588 1.00 92.88 101 GLU A O 1
ATOM 775 N N . ASN A 1 102 ? -15.617 -5.877 35.314 1.00 94.25 102 ASN A N 1
ATOM 776 C CA . ASN A 1 102 ? -15.619 -6.675 34.092 1.00 94.25 102 ASN A CA 1
ATOM 777 C C . ASN A 1 102 ? -16.005 -5.839 32.864 1.00 94.25 102 ASN A C 1
ATOM 779 O O . ASN A 1 102 ? -15.376 -5.963 31.812 1.00 94.25 102 ASN A O 1
ATOM 783 N N . LEU A 1 103 ? -17.007 -4.963 32.975 1.00 92.38 103 LEU A N 1
ATOM 784 C CA . LEU A 1 103 ? -17.420 -4.097 31.868 1.00 92.38 103 LEU A CA 1
ATOM 785 C C . LEU A 1 103 ? -16.395 -3.003 31.564 1.00 92.38 103 LEU A C 1
ATOM 787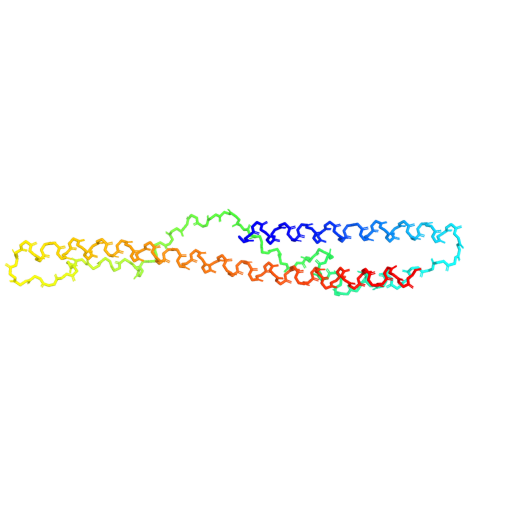 O O . LEU A 1 103 ? -16.181 -2.702 30.390 1.00 92.38 103 LEU A O 1
ATOM 791 N N . ALA A 1 104 ? -15.699 -2.479 32.574 1.00 89.31 104 ALA A N 1
ATOM 792 C CA . ALA A 1 104 ? -14.571 -1.578 32.360 1.00 89.31 104 ALA A CA 1
ATOM 793 C C . ALA A 1 104 ? -13.430 -2.275 31.593 1.00 89.31 104 ALA A C 1
ATOM 795 O O . ALA A 1 104 ? -12.881 -1.711 30.640 1.00 89.31 104 ALA A O 1
ATOM 796 N N . HIS A 1 105 ? -13.111 -3.528 31.938 1.00 91.31 105 HIS A N 1
ATOM 797 C CA . HIS A 1 105 ? -12.141 -4.333 31.189 1.00 91.31 105 HIS A CA 1
ATOM 798 C C . HIS A 1 105 ? -12.591 -4.580 29.746 1.00 91.31 105 HIS A C 1
ATOM 800 O O . HIS A 1 105 ? -11.801 -4.394 28.817 1.00 91.31 105 HIS A O 1
ATOM 806 N N . VAL A 1 106 ? -13.862 -4.932 29.530 1.00 93.25 106 VAL A N 1
ATOM 807 C CA . VAL A 1 106 ? -14.422 -5.083 28.179 1.00 93.25 106 VAL A CA 1
ATOM 808 C C . VAL A 1 106 ? -14.341 -3.767 27.401 1.00 93.25 106 VAL A C 1
ATOM 810 O O . VAL A 1 106 ? -13.964 -3.792 26.232 1.00 93.25 106 VAL A O 1
ATOM 813 N N . GLY A 1 107 ? -14.603 -2.619 28.031 1.00 90.44 107 GLY A N 1
ATOM 814 C CA . GLY A 1 107 ? -14.453 -1.299 27.412 1.00 90.44 107 GLY A CA 1
ATOM 815 C C . GLY A 1 107 ? -13.031 -1.036 26.905 1.00 90.44 107 GLY A C 1
ATOM 816 O O . GLY A 1 107 ? -12.851 -0.589 25.772 1.00 90.44 107 GLY A O 1
ATOM 817 N N . SER A 1 108 ? -12.017 -1.400 27.694 1.00 91.06 108 SER A N 1
ATOM 818 C CA . SER A 1 108 ? -10.606 -1.326 27.281 1.00 91.06 108 SER A CA 1
ATOM 819 C C . SER A 1 108 ? -10.301 -2.240 26.086 1.00 91.06 108 SER A C 1
ATOM 821 O O . SER A 1 108 ? -9.692 -1.812 25.103 1.00 91.06 108 SER A O 1
ATOM 823 N N . ILE A 1 109 ? -10.788 -3.485 26.119 1.00 93.25 109 ILE A N 1
ATOM 824 C CA . ILE A 1 109 ? -10.618 -4.445 25.016 1.00 93.25 109 ILE A CA 1
ATOM 825 C C . ILE A 1 109 ? -11.286 -3.928 23.736 1.00 93.25 109 ILE A C 1
ATOM 827 O O . ILE A 1 109 ? -10.680 -3.992 22.668 1.00 93.25 109 ILE A O 1
ATOM 831 N N . ILE A 1 110 ? -12.499 -3.377 23.833 1.00 92.81 110 ILE A N 1
ATOM 832 C CA . ILE A 1 110 ? -13.210 -2.764 22.703 1.00 92.81 110 ILE A CA 1
ATOM 833 C C . ILE A 1 110 ? -12.420 -1.574 22.149 1.00 92.81 110 ILE A C 1
ATOM 835 O O . ILE A 1 110 ? -12.305 -1.444 20.931 1.00 92.81 110 ILE A O 1
ATOM 839 N N . GLY A 1 111 ? -11.834 -0.743 23.015 1.00 92.69 111 GLY A N 1
ATOM 840 C CA . GLY A 1 111 ? -10.955 0.352 22.602 1.00 92.69 111 GLY A CA 1
ATOM 841 C C . GLY A 1 111 ? -9.771 -0.143 21.770 1.00 92.69 111 GLY A C 1
ATOM 842 O O . GLY A 1 111 ? -9.535 0.354 20.669 1.00 92.69 111 GLY A O 1
ATOM 843 N N . ASN A 1 112 ? -9.089 -1.189 22.237 1.00 92.56 112 ASN A N 1
ATOM 844 C CA . ASN A 1 112 ? -7.970 -1.791 21.510 1.00 92.56 112 ASN A CA 1
ATOM 845 C C . ASN A 1 112 ? -8.413 -2.423 20.180 1.00 92.56 112 ASN A C 1
ATOM 847 O O . ASN A 1 112 ? -7.737 -2.259 19.165 1.00 92.56 112 ASN A O 1
ATOM 851 N N . LEU A 1 113 ? -9.556 -3.120 20.164 1.00 95.62 113 LEU A N 1
ATOM 852 C CA . LEU A 1 113 ? -10.139 -3.688 18.943 1.00 95.62 113 LEU A CA 1
ATOM 853 C C . LEU A 1 113 ? -10.475 -2.599 17.918 1.00 95.62 113 LEU A C 1
ATOM 855 O O . LEU A 1 113 ? -10.198 -2.782 16.735 1.00 95.62 113 LEU A O 1
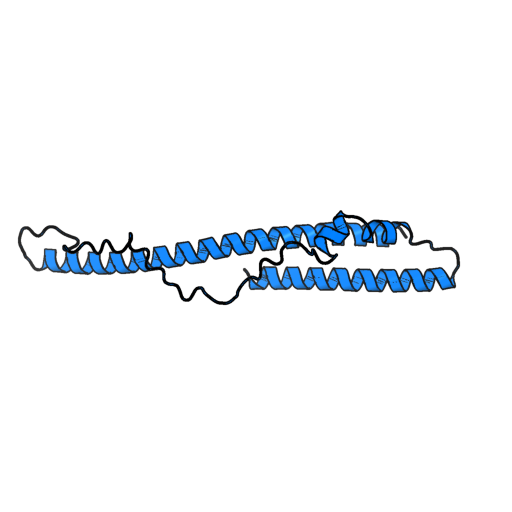ATOM 859 N N . LYS A 1 114 ? -11.016 -1.457 18.361 1.00 94.06 114 LYS A N 1
ATOM 860 C CA . LYS A 1 114 ? -11.286 -0.298 17.500 1.00 94.06 114 LYS A CA 1
ATOM 861 C C . LYS A 1 114 ? -9.997 0.250 16.891 1.00 94.06 114 LYS A C 1
ATOM 863 O O . LYS A 1 114 ? -9.960 0.466 15.684 1.00 94.06 114 LYS A O 1
ATOM 868 N N . SER A 1 115 ? -8.947 0.440 17.691 1.00 94.12 115 SER A N 1
ATOM 869 C CA . SER A 1 115 ? -7.647 0.895 17.181 1.00 94.12 115 SER A CA 1
ATOM 870 C C . SER A 1 115 ? -7.068 -0.072 16.148 1.00 94.12 115 SER A C 1
ATOM 872 O O . SER A 1 115 ? -6.755 0.356 15.043 1.00 94.12 115 SER A O 1
ATOM 874 N N . MET A 1 116 ? -7.033 -1.377 16.442 1.00 94.88 116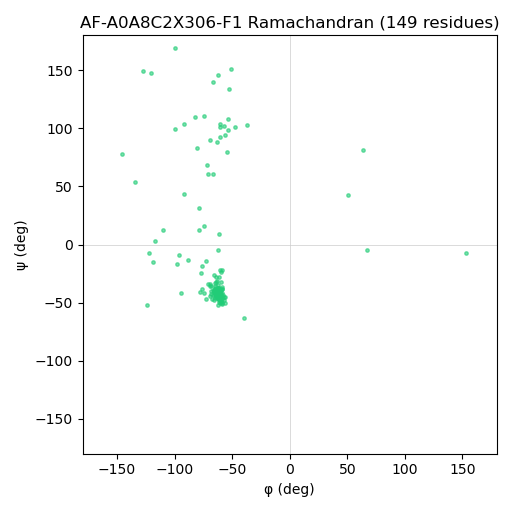 MET A N 1
ATOM 875 C CA . MET A 1 116 ? -6.555 -2.381 15.482 1.00 94.88 116 MET A CA 1
ATOM 876 C C . MET A 1 116 ? -7.382 -2.398 14.192 1.00 94.88 116 MET A C 1
ATOM 878 O O . MET A 1 116 ? -6.816 -2.540 13.114 1.00 94.88 116 MET A O 1
ATOM 882 N N . ALA A 1 117 ? -8.704 -2.231 14.280 1.00 92.81 117 ALA A N 1
ATOM 883 C CA . ALA A 1 117 ? -9.566 -2.176 13.102 1.00 92.81 117 ALA A CA 1
ATOM 884 C C . ALA A 1 117 ? -9.274 -0.951 12.219 1.00 92.81 117 ALA A C 1
ATOM 886 O O . ALA A 1 117 ? -9.276 -1.075 10.995 1.00 92.81 117 ALA A O 1
ATOM 887 N N . LEU A 1 118 ? -8.999 0.210 12.821 1.00 93.62 118 LEU A N 1
ATOM 888 C CA . LEU A 1 118 ? -8.613 1.419 12.088 1.00 93.62 118 LEU A CA 1
ATOM 889 C C . LEU A 1 118 ? -7.241 1.263 11.429 1.00 93.62 118 LEU A C 1
ATOM 891 O O . LEU A 1 118 ? -7.102 1.550 10.242 1.00 93.62 118 LEU A O 1
ATOM 895 N N . ASP A 1 119 ? -6.255 0.764 12.174 1.00 93.06 119 ASP A N 1
ATOM 896 C CA . ASP A 1 119 ? -4.901 0.549 11.661 1.00 93.06 119 ASP A CA 1
ATOM 897 C C . ASP A 1 119 ? -4.909 -0.466 10.511 1.00 93.06 119 ASP A C 1
ATOM 899 O O . ASP A 1 119 ? -4.341 -0.212 9.451 1.00 93.06 119 ASP A O 1
ATOM 903 N N . MET A 1 120 ? -5.635 -1.579 10.668 1.00 93.56 120 MET A N 1
ATOM 904 C CA . MET A 1 120 ? -5.828 -2.563 9.601 1.00 93.56 120 MET A CA 1
ATOM 905 C C . MET A 1 120 ? -6.556 -1.984 8.384 1.00 93.56 120 MET A C 1
ATOM 907 O O . MET A 1 120 ? -6.230 -2.356 7.260 1.00 93.56 120 MET A O 1
ATOM 911 N N . GLY A 1 121 ? -7.538 -1.100 8.583 1.00 93.00 121 GLY A N 1
ATOM 912 C CA . GLY A 1 121 ? -8.244 -0.433 7.488 1.00 93.00 121 GLY A CA 1
ATOM 913 C C . GLY A 1 121 ? -7.306 0.433 6.648 1.00 93.00 121 GLY A C 1
ATOM 914 O O . GLY A 1 121 ? -7.201 0.231 5.441 1.00 93.00 121 GLY A O 1
ATOM 915 N N . ASN A 1 122 ? -6.550 1.318 7.304 1.00 89.88 122 ASN A N 1
ATOM 916 C CA . ASN A 1 122 ? -5.563 2.181 6.643 1.00 89.88 122 ASN A CA 1
ATOM 917 C C . ASN A 1 122 ? -4.489 1.369 5.900 1.00 89.88 122 ASN A C 1
ATOM 919 O O . ASN A 1 122 ? -4.041 1.736 4.810 1.00 89.88 122 ASN A O 1
ATOM 923 N N . GLU A 1 123 ? -4.079 0.251 6.496 1.00 91.88 123 GLU A N 1
ATOM 924 C CA . GLU A 1 123 ? -3.113 -0.671 5.918 1.00 91.88 123 GLU A CA 1
ATOM 925 C C . GLU A 1 123 ? -3.648 -1.330 4.635 1.00 91.88 123 GLU A C 1
ATOM 927 O O . GLU A 1 123 ? -2.958 -1.379 3.618 1.00 91.88 123 GLU A O 1
ATOM 932 N N . ILE A 1 124 ? -4.908 -1.774 4.637 1.00 93.12 124 ILE A N 1
ATOM 933 C CA . ILE A 1 124 ? -5.567 -2.329 3.446 1.00 93.12 124 ILE A CA 1
ATOM 934 C C . ILE A 1 124 ? -5.664 -1.281 2.334 1.00 93.12 124 ILE A C 1
ATOM 936 O O . ILE A 1 124 ? -5.355 -1.589 1.183 1.00 93.12 124 ILE A O 1
ATOM 940 N N . ASP A 1 125 ? -6.054 -0.048 2.658 1.00 92.12 125 ASP A N 1
ATOM 941 C CA . ASP A 1 125 ? -6.159 1.029 1.669 1.00 92.12 125 ASP A CA 1
ATOM 942 C C . ASP A 1 125 ? -4.802 1.335 1.021 1.00 92.12 125 ASP A C 1
ATOM 944 O O . ASP A 1 125 ? -4.698 1.461 -0.202 1.00 92.12 125 ASP A O 1
ATOM 948 N N . THR A 1 126 ? -3.736 1.356 1.824 1.00 90.12 126 THR A N 1
ATOM 949 C CA . THR A 1 126 ? -2.361 1.529 1.335 1.00 90.12 126 THR A CA 1
ATOM 950 C C . THR A 1 126 ? -1.953 0.386 0.404 1.00 90.12 126 THR A C 1
ATOM 952 O O . THR A 1 126 ? -1.422 0.622 -0.688 1.00 90.12 126 THR A O 1
ATOM 955 N N . GLN A 1 127 ? -2.249 -0.857 0.794 1.00 92.50 127 GLN A N 1
ATOM 956 C CA . GLN A 1 127 ? -1.954 -2.036 -0.020 1.00 92.50 127 GLN A CA 1
ATOM 957 C C . GLN A 1 127 ? -2.752 -2.054 -1.329 1.00 92.50 127 GLN A C 1
ATOM 959 O O . GLN A 1 127 ? -2.201 -2.443 -2.356 1.00 92.50 127 GLN A O 1
ATOM 964 N N . ASN A 1 128 ? -4.004 -1.589 -1.340 1.00 91.31 128 ASN A N 1
ATOM 965 C CA . ASN A 1 128 ? -4.814 -1.503 -2.559 1.00 91.31 128 ASN A CA 1
ATOM 966 C C . ASN A 1 128 ? -4.155 -0.597 -3.606 1.00 91.31 128 ASN A C 1
ATOM 968 O O . ASN A 1 128 ? -3.956 -1.014 -4.748 1.00 91.31 128 ASN A O 1
ATOM 972 N N . VAL A 1 129 ? -3.725 0.603 -3.203 1.00 91.19 129 VAL A N 1
ATOM 973 C CA . VAL A 1 129 ? -3.022 1.533 -4.102 1.00 91.19 129 VAL A CA 1
ATOM 974 C C . VAL A 1 129 ? -1.692 0.937 -4.580 1.00 91.19 129 VAL A C 1
ATOM 976 O O . VAL A 1 129 ? -1.320 1.083 -5.747 1.00 91.19 129 VAL A O 1
ATOM 979 N N . GLN A 1 130 ? -0.958 0.239 -3.707 1.00 90.25 130 GLN A N 1
ATOM 980 C CA . GLN A 1 130 ? 0.284 -0.433 -4.095 1.00 90.25 130 GLN A CA 1
ATOM 981 C C . GLN A 1 130 ? 0.045 -1.544 -5.128 1.00 90.25 130 GLN A C 1
ATOM 983 O O . GLN A 1 130 ? 0.782 -1.643 -6.110 1.00 90.25 130 GLN A O 1
ATOM 988 N N . ILE A 1 131 ? -0.999 -2.353 -4.947 1.00 92.31 131 ILE A N 1
ATOM 989 C CA . ILE A 1 131 ? -1.367 -3.422 -5.881 1.00 92.31 131 ILE A CA 1
ATOM 990 C C . ILE A 1 131 ? -1.698 -2.847 -7.261 1.00 92.31 131 ILE A C 1
ATOM 992 O O . ILE A 1 131 ? -1.251 -3.406 -8.262 1.00 92.31 131 ILE A O 1
ATOM 996 N N . GLU A 1 132 ? -2.408 -1.721 -7.343 1.00 91.81 132 GLU A N 1
ATOM 997 C CA . GLU A 1 132 ? -2.690 -1.057 -8.623 1.00 91.81 132 GLU A CA 1
ATOM 998 C C . GLU A 1 132 ? -1.404 -0.634 -9.351 1.00 91.81 132 GLU A C 1
ATOM 1000 O O . GLU A 1 132 ? -1.257 -0.877 -10.555 1.00 91.81 132 GLU A O 1
ATOM 1005 N N . ARG A 1 133 ? -0.422 -0.076 -8.625 1.00 89.12 133 ARG A N 1
ATOM 1006 C CA . ARG A 1 133 ? 0.897 0.248 -9.200 1.00 89.12 133 ARG A CA 1
ATOM 1007 C C . ARG A 1 133 ? 1.621 -1.001 -9.697 1.00 89.12 133 ARG A C 1
ATOM 1009 O O . ARG A 1 133 ? 2.121 -1.005 -10.823 1.00 89.12 133 ARG A O 1
ATOM 1016 N N . ILE A 1 134 ? 1.645 -2.065 -8.892 1.00 91.75 134 ILE A N 1
ATOM 1017 C CA . ILE A 1 134 ? 2.257 -3.356 -9.244 1.00 91.75 134 ILE A CA 1
ATOM 1018 C C . ILE A 1 134 ? 1.610 -3.937 -10.503 1.00 91.75 134 ILE A C 1
ATOM 1020 O O . ILE A 1 134 ? 2.315 -4.370 -11.413 1.00 91.75 134 ILE A O 1
ATOM 1024 N N . GLN A 1 135 ? 0.280 -3.919 -10.597 1.00 91.94 135 GLN A N 1
ATOM 1025 C CA . GLN A 1 135 ? -0.448 -4.395 -11.775 1.00 91.94 135 GLN A CA 1
ATOM 1026 C C . GLN A 1 135 ? -0.096 -3.578 -13.023 1.00 91.94 135 GLN A C 1
ATOM 1028 O O . GLN A 1 135 ? 0.147 -4.151 -14.089 1.00 91.94 135 GLN A O 1
ATOM 1033 N N . GLY A 1 136 ? -0.006 -2.250 -12.892 1.00 90.56 136 GLY A N 1
ATOM 1034 C CA . GLY A 1 136 ? 0.445 -1.363 -13.964 1.00 90.56 136 GLY A CA 1
ATOM 1035 C C . GLY A 1 136 ? 1.857 -1.701 -14.448 1.00 90.56 136 GLY A C 1
ATOM 1036 O O . GLY A 1 136 ? 2.057 -1.923 -15.646 1.00 90.56 136 GLY A O 1
ATOM 1037 N N . LYS A 1 137 ? 2.814 -1.808 -13.516 1.00 92.69 137 LYS A N 1
ATOM 1038 C CA . LYS A 1 137 ? 4.207 -2.209 -13.784 1.00 92.69 137 LYS A CA 1
ATOM 1039 C C . LYS A 1 137 ? 4.272 -3.569 -14.475 1.00 92.69 137 LYS A C 1
ATOM 1041 O O . LYS A 1 137 ? 4.878 -3.683 -15.535 1.00 92.69 137 LYS A O 1
ATOM 1046 N N . MET A 1 138 ? 3.581 -4.576 -13.942 1.00 92.88 138 MET A N 1
ATOM 1047 C CA . MET A 1 138 ? 3.549 -5.935 -14.487 1.00 92.88 138 MET A CA 1
ATOM 1048 C C . MET A 1 138 ? 3.016 -5.984 -15.922 1.00 92.88 138 MET A C 1
ATOM 1050 O O . MET A 1 138 ? 3.615 -6.649 -16.772 1.00 92.88 138 MET A O 1
ATOM 1054 N N . ARG A 1 139 ? 1.912 -5.284 -16.211 1.00 92.31 139 ARG A N 1
ATOM 1055 C CA . ARG A 1 139 ? 1.330 -5.248 -17.559 1.00 92.31 139 ARG A CA 1
ATOM 1056 C C . ARG A 1 139 ? 2.323 -4.675 -18.565 1.00 92.31 139 ARG A C 1
ATOM 1058 O O . ARG A 1 139 ? 2.590 -5.312 -19.581 1.00 92.31 139 ARG A O 1
ATOM 1065 N N . ILE A 1 140 ? 2.901 -3.514 -18.254 1.00 90.75 140 ILE A N 1
ATOM 1066 C CA . ILE A 1 140 ? 3.874 -2.866 -19.135 1.00 90.75 140 ILE A CA 1
ATOM 1067 C C . ILE A 1 140 ? 5.121 -3.733 -19.309 1.00 90.75 140 ILE A C 1
ATOM 1069 O O . ILE A 1 140 ? 5.548 -3.944 -20.439 1.00 90.75 140 ILE A O 1
ATOM 1073 N N . SER A 1 141 ? 5.661 -4.301 -18.227 1.00 88.94 141 SER A N 1
ATOM 1074 C CA . SER A 1 141 ? 6.818 -5.195 -18.320 1.00 88.94 141 SER A CA 1
ATOM 1075 C C . SER A 1 141 ? 6.534 -6.406 -19.213 1.00 88.94 141 SER A C 1
ATOM 1077 O O . SER A 1 141 ? 7.355 -6.764 -20.053 1.00 88.94 141 SER A O 1
ATOM 1079 N N . THR A 1 142 ? 5.343 -7.001 -19.110 1.00 90.50 142 THR A N 1
ATOM 1080 C CA . THR A 1 142 ? 4.936 -8.131 -19.962 1.00 90.50 142 THR A CA 1
ATOM 1081 C C . THR A 1 142 ? 4.852 -7.738 -21.444 1.00 90.50 142 THR A C 1
ATOM 1083 O O . THR A 1 142 ? 5.288 -8.497 -22.317 1.00 90.50 142 THR A O 1
ATOM 1086 N N . GLU A 1 143 ? 4.316 -6.552 -21.743 1.00 87.56 143 GLU A N 1
ATOM 1087 C CA . GLU A 1 143 ? 4.236 -6.006 -23.104 1.00 87.56 143 GLU A CA 1
ATOM 1088 C C . GLU A 1 143 ? 5.638 -5.742 -23.684 1.00 87.56 143 GLU A C 1
ATOM 1090 O O . GLU A 1 143 ? 5.935 -6.209 -24.788 1.00 87.56 143 GLU A O 1
ATOM 1095 N N . THR A 1 144 ? 6.542 -5.112 -22.924 1.00 84.88 144 THR A N 1
ATOM 1096 C CA . THR A 1 144 ? 7.933 -4.879 -23.349 1.00 84.88 144 THR A CA 1
ATOM 1097 C C . THR A 1 144 ? 8.683 -6.190 -23.600 1.00 84.88 144 THR A C 1
ATOM 1099 O O . THR A 1 144 ? 9.325 -6.343 -24.639 1.00 84.88 144 THR A O 1
ATOM 1102 N N . MET A 1 145 ? 8.569 -7.182 -22.705 1.00 85.50 145 MET A N 1
ATOM 1103 C CA . MET A 1 145 ? 9.190 -8.502 -22.901 1.00 85.50 145 MET A CA 1
ATOM 1104 C C . MET A 1 145 ? 8.697 -9.185 -24.180 1.00 85.50 145 MET A C 1
ATOM 1106 O O . MET A 1 145 ? 9.468 -9.853 -24.870 1.00 85.50 145 MET A O 1
ATOM 1110 N N . SER A 1 146 ? 7.410 -9.037 -24.498 1.00 85.31 146 SER A N 1
ATOM 1111 C CA . SER A 1 146 ? 6.814 -9.623 -25.701 1.00 85.31 146 SER A CA 1
ATOM 1112 C C . SER A 1 146 ? 7.337 -8.954 -26.971 1.00 85.31 146 SER A C 1
ATOM 1114 O O . SER A 1 146 ? 7.645 -9.645 -27.940 1.00 85.31 146 SER A O 1
ATOM 1116 N N . LEU A 1 147 ? 7.497 -7.628 -26.957 1.00 78.62 147 LEU A N 1
ATOM 1117 C CA . LEU A 1 147 ? 8.095 -6.879 -28.064 1.00 78.62 147 LEU A CA 1
ATOM 1118 C C . LEU A 1 147 ? 9.574 -7.231 -28.266 1.00 78.62 147 LEU A C 1
ATOM 1120 O O . LEU A 1 147 ? 9.992 -7.430 -29.404 1.00 78.62 147 LEU A O 1
ATOM 1124 N N . ASN A 1 148 ? 10.338 -7.393 -27.182 1.00 72.81 148 ASN A N 1
ATOM 1125 C CA . ASN A 1 148 ? 11.740 -7.820 -27.234 1.00 72.81 148 ASN A CA 1
ATOM 1126 C C . ASN A 1 148 ? 11.925 -9.213 -27.861 1.00 72.81 148 ASN A C 1
ATOM 1128 O O . ASN A 1 148 ? 12.963 -9.471 -28.451 1.00 72.81 148 ASN A O 1
ATOM 1132 N N . LYS A 1 149 ? 10.934 -10.113 -27.769 1.00 73.88 149 LYS A N 1
ATOM 1133 C CA . LYS A 1 149 ? 10.982 -11.435 -28.429 1.00 73.88 149 LYS A CA 1
ATOM 1134 C C . LYS A 1 149 ? 10.711 -11.396 -29.936 1.00 73.88 149 LYS A C 1
ATOM 1136 O O . LYS A 1 149 ? 10.964 -12.389 -30.611 1.00 73.88 149 LYS A O 1
ATOM 1141 N N . LEU A 1 150 ? 10.104 -10.321 -30.436 1.00 65.12 150 LEU A N 1
ATOM 1142 C CA . LEU A 1 150 ? 9.684 -10.187 -31.836 1.00 65.12 150 LEU A CA 1
ATOM 1143 C C . LEU A 1 150 ? 10.704 -9.437 -32.707 1.00 65.12 150 LEU A C 1
ATOM 1145 O O . LEU A 1 150 ? 10.511 -9.391 -33.923 1.00 65.12 150 LEU A O 1
ATOM 1149 N N . ASN A 1 151 ? 11.733 -8.845 -32.096 1.00 58.16 151 ASN A N 1
ATOM 1150 C CA . ASN A 1 151 ? 12.845 -8.159 -32.761 1.00 58.16 151 ASN A CA 1
ATOM 1151 C C . ASN A 1 151 ? 14.115 -9.012 -32.701 1.00 58.16 151 ASN A C 1
ATOM 1153 O O . ASN A 1 151 ? 14.932 -8.872 -33.638 1.00 58.16 151 ASN A O 1
#

Mean predicted aligned error: 12.31 Å

Nearest PDB structures (foldseek):
  8i7o-assembly1_Fa  TM=3.045E-01  e=1.368E+00  Mus musculus
  8i7r-assembly1_Fg  TM=3.253E-01  e=2.145E+00  Mus musculus
  8dcp-assembly1_B  TM=4.324E-01  e=8.812E+00  Homo sapiens
  8i7r-assembly1_Fb  TM=3.277E-01  e=4.636E+00  Mus musculus

Organism: Cyclopterus lumpus (NCBI:txid8103)

Foldseek 3Di:
DVVVLVVLLVVLVVLVVVLVVLVVVVVVVCVVVVPDDLPVLVVLCVDPLVCVQPVPDPPPPPVPPPPDPPDPPVVPVPPPPVPDFPDDDDPPDVVVVVVSVVVVVVVVVVVVVVVVVVVVVVVVVVVVVSVVSSVSSVVSSVVSVVSSVVD

Secondary structure (DSSP, 8-state):
-HHHHHHHHHHHHHHHHHHHHHHHHHHHHHHHHS----HHHHHHHTSHHHHHHHS--TT-------S--------TTS----SS-SS--SS--HHHHHHHHHHHHHHHHHHHHHHHHHHHHHHHHHHHHHHHHHHHHHHHHHHHHHHHTT-

Sequence (151 aa):
LIEQLERIEEGLDQINSDMKEAEKNLTDLGKCCGLCSCDKLKAFEESGAYKAVWGGGSGQDGVVSNQPPSSRVLDEREQMIMSGGHIRRVTNDAREDEMEENLAHVGSIIGNLKSMALDMGNEIDTQNVQIERIQGKMRISTETMSLNKLN

Radius of gyration: 28.55 Å; Cα contacts (8 Å, |Δi|>4): 57; chains: 1; bounding box: 57×28×87 Å

Solvent-accessible surface area (backbone atoms only — not comparable to full-atom values): 9066 Å² total; per-residue (Å²): 108,68,75,57,52,50,53,50,45,53,51,52,52,49,52,51,51,53,50,53,52,51,49,51,53,51,50,57,51,16,71,75,65,80,72,57,81,66,61,70,55,56,55,45,61,71,27,70,72,40,28,64,67,71,54,67,66,86,82,70,84,67,75,77,65,85,61,73,74,93,57,82,68,68,56,84,82,72,68,71,66,69,92,56,71,92,57,86,81,84,82,82,43,74,66,58,53,51,50,40,55,51,48,53,52,49,50,53,52,51,53,52,52,52,51,52,51,51,54,51,48,56,50,51,57,53,49,52,58,48,48,53,52,43,51,49,47,51,53,50,48,53,53,53,55,55,52,64,74,74,108

InterPro domains:
  IPR000727 Target SNARE coiled-coil homology domain [PS50192] (93-134)
  IPR000727 Target SNARE coiled-coil homology domain [SM00397] (88-150)
  IPR000928 SNAP-25 domain [PF00835] (37-95)

pLDDT: mean 78.14, std 17.28, range [40.47, 95.62]